Protein AF-A0A832ETN3-F1 (afdb_monomer)

Radius of gyration: 15.63 Å; Cα contacts (8 Å, |Δi|>4): 275; chains: 1; bounding box: 38×33×43 Å

pLDDT: mean 94.29, std 8.7, range [45.81, 98.69]

Mean predicted aligned error: 3.69 Å

Structure (mmCIF, N/CA/C/O backbone):
data_AF-A0A832ETN3-F1
#
_entry.id   AF-A0A832ETN3-F1
#
loop_
_atom_site.group_PDB
_ato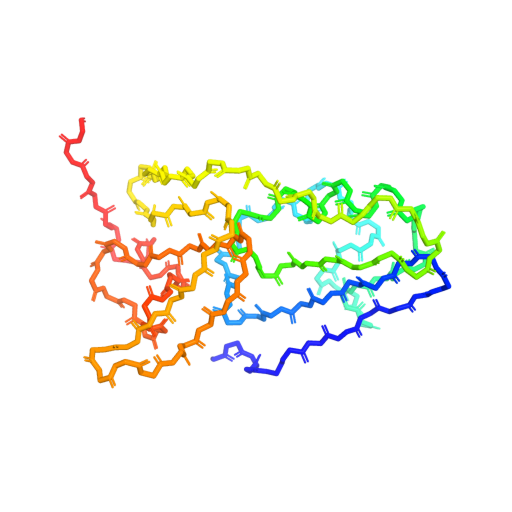m_site.id
_atom_site.type_symbol
_atom_site.label_atom_id
_atom_site.label_alt_id
_atom_site.label_comp_id
_atom_site.label_asym_id
_atom_site.label_entity_id
_atom_site.label_seq_id
_atom_site.pdbx_PDB_ins_code
_atom_site.Cartn_x
_atom_site.Cartn_y
_atom_site.Cartn_z
_atom_site.occupancy
_atom_site.B_iso_or_equiv
_atom_site.auth_seq_id
_atom_site.auth_comp_id
_atom_site.auth_asym_id
_atom_site.auth_atom_id
_atom_site.pdbx_PDB_model_num
ATOM 1 N N . MET A 1 1 ? 9.688 9.610 13.952 1.00 45.81 1 MET A N 1
ATOM 2 C CA . MET A 1 1 ? 8.872 9.927 12.757 1.00 45.81 1 MET A CA 1
ATOM 3 C C . MET A 1 1 ? 9.452 9.139 11.588 1.00 45.81 1 MET A C 1
ATOM 5 O O . MET A 1 1 ? 10.638 9.298 11.335 1.00 45.81 1 MET A O 1
ATOM 9 N N . LYS A 1 2 ? 8.713 8.222 10.943 1.00 52.66 2 LYS A N 1
ATOM 10 C CA . LYS A 1 2 ? 9.245 7.549 9.738 1.00 52.66 2 LYS A CA 1
ATOM 11 C C . LYS A 1 2 ? 9.447 8.635 8.681 1.00 52.66 2 LYS A C 1
ATOM 13 O O . LYS A 1 2 ? 8.528 9.431 8.496 1.00 52.66 2 LYS A O 1
ATOM 18 N N . SER A 1 3 ? 10.637 8.729 8.081 1.00 53.44 3 SER A N 1
ATOM 19 C CA . SER A 1 3 ? 10.972 9.768 7.094 1.00 53.44 3 SER A CA 1
ATOM 20 C C . SER A 1 3 ? 9.826 9.903 6.094 1.00 53.44 3 SER A C 1
ATOM 22 O O . SER A 1 3 ? 9.490 8.922 5.448 1.00 53.44 3 SER A O 1
ATOM 24 N N . GLY A 1 4 ? 9.183 11.067 6.003 1.00 62.09 4 GLY A N 1
ATOM 25 C CA . GLY A 1 4 ? 7.933 11.236 5.252 1.00 62.09 4 GLY A CA 1
ATOM 26 C C . GLY A 1 4 ? 8.079 11.240 3.730 1.00 62.09 4 GLY A C 1
ATOM 27 O O . GLY A 1 4 ? 7.111 11.551 3.049 1.00 62.09 4 GLY A O 1
ATOM 28 N N . VAL A 1 5 ? 9.273 10.948 3.213 1.00 83.06 5 VAL A N 1
ATOM 29 C CA . VAL A 1 5 ? 9.597 11.046 1.790 1.00 83.06 5 VAL A CA 1
ATOM 30 C C . VAL A 1 5 ? 9.394 9.686 1.137 1.00 83.06 5 VAL A C 1
ATOM 32 O O . VAL A 1 5 ? 10.050 8.710 1.517 1.00 83.06 5 VAL A O 1
ATOM 35 N N . SER A 1 6 ? 8.482 9.632 0.170 1.00 91.31 6 SER A N 1
ATOM 36 C CA . SER A 1 6 ? 8.324 8.481 -0.716 1.00 91.31 6 SER A CA 1
ATOM 37 C C . SER A 1 6 ? 9.606 8.244 -1.511 1.00 91.31 6 SER A C 1
ATOM 39 O O . SER A 1 6 ? 10.275 9.194 -1.915 1.00 91.31 6 SER A O 1
ATOM 41 N N . LYS A 1 7 ? 9.962 6.977 -1.725 1.00 96.12 7 LYS A N 1
ATOM 42 C CA . LYS A 1 7 ? 11.160 6.580 -2.479 1.00 96.12 7 LYS A CA 1
ATOM 43 C C . LYS A 1 7 ? 10.785 5.673 -3.636 1.00 96.12 7 LYS A C 1
ATOM 45 O O . LYS A 1 7 ? 9.893 4.842 -3.495 1.00 96.12 7 LYS A O 1
ATOM 50 N N . GLU A 1 8 ? 11.496 5.818 -4.743 1.00 97.69 8 GLU A N 1
ATOM 51 C CA . GLU A 1 8 ? 11.368 4.969 -5.922 1.00 97.69 8 GLU A CA 1
ATOM 52 C C . GLU A 1 8 ? 12.629 4.112 -6.086 1.00 97.69 8 GLU A C 1
ATOM 54 O O . GLU A 1 8 ? 13.745 4.582 -5.861 1.00 97.69 8 GLU A O 1
ATOM 59 N N . TYR A 1 9 ? 12.433 2.852 -6.465 1.00 98.25 9 TYR A N 1
ATOM 60 C CA . TYR A 1 9 ? 13.473 1.878 -6.781 1.00 98.25 9 TYR A CA 1
ATOM 61 C C . TYR A 1 9 ? 13.146 1.291 -8.149 1.00 98.25 9 TYR A C 1
ATOM 63 O O . TYR A 1 9 ? 12.053 0.764 -8.335 1.00 98.25 9 TYR A O 1
ATOM 71 N N . ARG A 1 10 ? 14.056 1.405 -9.114 1.00 98.25 10 ARG A N 1
ATOM 72 C CA . ARG A 1 10 ? 13.759 1.141 -10.526 1.00 98.25 10 ARG A CA 1
ATOM 73 C C . ARG A 1 10 ? 14.840 0.292 -11.180 1.00 98.25 10 ARG A C 1
ATOM 75 O O . ARG A 1 10 ? 16.023 0.505 -10.929 1.00 98.25 10 ARG A O 1
ATOM 82 N N . ASN A 1 11 ? 14.409 -0.600 -12.062 1.00 97.88 11 ASN A N 1
ATOM 83 C CA . ASN A 1 11 ? 15.208 -1.156 -13.149 1.00 97.88 11 ASN A CA 1
ATOM 84 C C . ASN A 1 11 ? 14.379 -1.159 -14.446 1.00 97.88 11 ASN A C 1
ATOM 86 O O . ASN A 1 11 ? 13.284 -0.593 -14.485 1.00 97.88 11 ASN A O 1
ATOM 90 N N . ASP A 1 12 ? 14.886 -1.799 -15.498 1.00 97.62 12 ASP A N 1
ATOM 91 C CA . ASP A 1 12 ? 14.251 -1.796 -16.824 1.00 97.62 12 ASP A CA 1
ATOM 92 C C . ASP A 1 12 ? 12.916 -2.558 -16.874 1.00 97.62 12 ASP A C 1
ATOM 94 O O . ASP A 1 12 ? 12.157 -2.425 -17.831 1.00 97.62 12 ASP A O 1
ATOM 98 N N . ARG A 1 13 ? 12.616 -3.371 -15.853 1.00 98.06 13 ARG A N 1
ATOM 99 C CA . ARG A 1 13 ? 11.446 -4.262 -15.814 1.00 98.06 13 ARG A CA 1
ATOM 100 C C . ARG A 1 13 ? 10.409 -3.854 -14.775 1.00 98.06 13 ARG A C 1
ATOM 102 O O . ARG A 1 13 ? 9.228 -4.114 -14.966 1.00 98.06 13 ARG A O 1
ATOM 109 N N . ILE A 1 14 ? 10.814 -3.213 -13.681 1.00 98.44 14 ILE A N 1
ATOM 110 C CA . ILE A 1 14 ? 9.910 -2.848 -12.588 1.00 98.44 14 ILE A CA 1
ATOM 111 C C . ILE A 1 14 ? 10.342 -1.570 -11.875 1.00 98.44 14 ILE A C 1
ATOM 113 O O . ILE A 1 14 ? 11.524 -1.279 -11.677 1.00 98.44 14 ILE A O 1
ATOM 117 N N . VAL A 1 15 ? 9.335 -0.827 -11.435 1.00 98.31 15 VAL A N 1
ATOM 118 C CA . VAL A 1 15 ? 9.465 0.322 -10.545 1.00 98.31 15 VAL A CA 1
ATOM 119 C C . VAL A 1 15 ? 8.722 -0.010 -9.266 1.00 98.31 15 VAL A C 1
ATOM 121 O O . VAL A 1 15 ? 7.516 -0.207 -9.313 1.00 98.31 15 VAL A O 1
ATOM 124 N N . VAL A 1 16 ? 9.403 -0.051 -8.126 1.00 98.31 16 VAL A N 1
ATOM 125 C CA . VAL A 1 16 ? 8.778 -0.183 -6.805 1.00 98.31 16 VAL A CA 1
ATOM 126 C C . VAL A 1 16 ? 8.799 1.171 -6.114 1.00 98.31 16 VAL A C 1
ATOM 128 O O . VAL A 1 16 ? 9.866 1.754 -5.903 1.00 98.31 16 VAL A O 1
ATOM 131 N N . ARG A 1 17 ? 7.628 1.660 -5.704 1.00 97.62 17 ARG A N 1
ATOM 132 C CA . ARG A 1 17 ? 7.512 2.854 -4.860 1.00 97.62 17 ARG A CA 1
ATOM 133 C C . ARG A 1 17 ? 7.210 2.462 -3.430 1.00 97.62 17 ARG A C 1
ATOM 135 O O . ARG A 1 17 ? 6.337 1.637 -3.168 1.00 97.62 17 ARG A O 1
ATOM 142 N N . TRP A 1 18 ? 7.924 3.089 -2.503 1.00 97.69 18 TRP A N 1
ATOM 143 C CA . TRP A 1 18 ? 7.731 2.927 -1.073 1.00 97.69 18 TRP A CA 1
ATOM 144 C C . TRP A 1 18 ? 7.284 4.235 -0.429 1.00 97.69 18 TRP A C 1
ATOM 146 O O . TRP A 1 18 ? 8.032 5.213 -0.413 1.00 97.69 18 TRP A O 1
ATOM 156 N N . GLU A 1 19 ? 6.089 4.225 0.156 1.00 96.56 19 GLU A N 1
ATOM 157 C CA . GLU A 1 19 ? 5.526 5.336 0.917 1.00 96.56 19 GLU A CA 1
ATOM 158 C C . GLU A 1 19 ? 5.515 4.997 2.419 1.00 96.56 19 GLU A C 1
ATOM 160 O O . GLU A 1 19 ? 4.574 4.382 2.936 1.00 96.56 19 GLU A O 1
ATOM 165 N N . PRO A 1 20 ? 6.566 5.376 3.170 1.00 95.06 20 PRO A N 1
ATOM 166 C CA . PRO A 1 20 ? 6.758 4.960 4.563 1.00 95.06 20 PRO A CA 1
ATOM 167 C C . PRO A 1 20 ? 5.623 5.372 5.506 1.00 95.06 20 PRO A C 1
ATOM 169 O O . PRO A 1 20 ? 5.392 4.688 6.508 1.00 95.06 20 PRO A O 1
ATOM 172 N N . ARG A 1 21 ? 4.907 6.462 5.197 1.00 94.50 21 ARG A N 1
ATOM 173 C CA . ARG A 1 21 ? 3.764 6.944 5.989 1.00 94.50 21 ARG A CA 1
ATOM 174 C C . ARG A 1 21 ? 2.582 5.973 5.977 1.00 94.50 21 ARG A C 1
ATOM 176 O O . ARG A 1 21 ? 1.869 5.898 6.970 1.00 94.50 21 ARG A O 1
ATOM 183 N N . LEU A 1 22 ? 2.421 5.183 4.917 1.00 96.62 22 LEU A N 1
ATOM 184 C CA . LEU A 1 22 ? 1.367 4.170 4.821 1.00 96.62 22 LEU A CA 1
ATOM 185 C C . LEU A 1 22 ? 1.780 2.812 5.405 1.00 96.62 22 LEU A C 1
ATOM 187 O O . LEU A 1 22 ? 0.964 1.897 5.513 1.00 96.62 22 LEU A O 1
ATOM 191 N N . CYS A 1 23 ? 3.056 2.618 5.749 1.00 96.50 23 CYS A N 1
ATOM 192 C CA . CYS A 1 23 ? 3.543 1.319 6.201 1.00 96.50 23 CYS A CA 1
ATOM 193 C C . CYS A 1 23 ? 3.193 1.079 7.675 1.00 96.50 23 CYS A C 1
ATOM 195 O O . CYS A 1 23 ? 3.719 1.756 8.558 1.00 96.50 23 CYS A O 1
ATOM 197 N N . ILE A 1 24 ? 2.405 0.038 7.964 1.00 96.56 24 ILE A N 1
ATOM 198 C CA . ILE A 1 24 ? 2.120 -0.423 9.342 1.00 96.56 24 ILE A CA 1
ATOM 199 C C . ILE A 1 24 ? 3.016 -1.590 9.793 1.00 96.56 24 ILE A C 1
ATOM 201 O O . ILE A 1 24 ? 2.766 -2.199 10.836 1.00 96.56 24 ILE A O 1
ATOM 205 N N . HIS A 1 25 ? 4.043 -1.919 9.001 1.00 95.75 25 HIS A N 1
ATOM 206 C CA . HIS A 1 25 ? 4.966 -3.038 9.217 1.00 95.75 25 HIS A CA 1
ATOM 207 C C . HIS A 1 25 ? 4.252 -4.381 9.446 1.00 95.75 25 HIS A C 1
ATOM 209 O O . HIS A 1 25 ? 4.431 -5.027 10.478 1.00 95.75 25 HIS A O 1
ATOM 215 N N . THR A 1 26 ? 3.431 -4.819 8.484 1.00 95.38 26 THR A N 1
ATOM 216 C CA . THR A 1 26 ? 2.910 -6.201 8.483 1.00 95.38 26 THR A CA 1
ATOM 217 C C . THR A 1 26 ? 4.030 -7.228 8.313 1.00 95.38 26 THR A C 1
ATOM 219 O O . THR A 1 26 ? 3.922 -8.335 8.832 1.00 95.38 26 THR A O 1
ATOM 222 N N . GLY A 1 27 ? 5.128 -6.842 7.652 1.00 96.75 27 GLY A N 1
ATOM 223 C CA . GLY A 1 27 ? 6.319 -7.672 7.458 1.00 96.75 27 GLY A CA 1
ATOM 224 C C . GLY A 1 27 ? 6.225 -8.635 6.274 1.00 96.75 27 GLY A C 1
ATOM 225 O O . GLY A 1 27 ? 7.118 -9.458 6.112 1.00 96.75 27 GLY A O 1
ATOM 226 N N . ASN A 1 28 ? 5.177 -8.538 5.450 1.00 98.19 28 ASN A N 1
ATOM 227 C CA . ASN A 1 28 ? 4.973 -9.453 4.323 1.00 98.19 28 ASN A CA 1
ATOM 228 C C . ASN A 1 28 ? 6.097 -9.336 3.284 1.00 98.19 28 ASN A C 1
ATOM 230 O O . ASN A 1 28 ? 6.613 -10.355 2.850 1.00 98.19 28 ASN A O 1
ATOM 234 N N . CYS A 1 29 ? 6.565 -8.118 2.988 1.00 98.25 29 CYS A N 1
ATOM 235 C CA . CYS A 1 29 ? 7.686 -7.903 2.069 1.00 98.25 29 CYS A CA 1
ATOM 236 C C . CYS A 1 29 ? 8.994 -8.557 2.546 1.00 98.25 29 CYS A C 1
ATOM 238 O O . CYS A 1 29 ? 9.652 -9.247 1.776 1.00 98.25 29 CYS A O 1
ATOM 240 N N . LEU A 1 30 ? 9.334 -8.389 3.831 1.00 98.06 30 LEU A N 1
ATOM 241 C CA . LEU A 1 30 ? 10.550 -8.955 4.426 1.00 98.06 30 LEU A CA 1
ATOM 242 C C . LEU A 1 30 ? 10.518 -10.487 4.441 1.00 98.06 30 LEU A C 1
ATOM 244 O O . LEU A 1 30 ? 11.540 -11.118 4.213 1.00 98.06 30 LEU A O 1
ATOM 248 N N . ARG A 1 31 ? 9.351 -11.083 4.720 1.00 98.31 31 ARG A N 1
ATOM 249 C CA . ARG A 1 31 ? 9.186 -12.545 4.722 1.00 98.31 31 ARG A CA 1
ATOM 250 C C . ARG A 1 31 ? 9.104 -13.131 3.313 1.00 98.31 31 ARG A C 1
ATOM 252 O O . ARG A 1 31 ? 9.574 -14.241 3.113 1.00 98.31 31 ARG A O 1
ATOM 259 N N . GLY A 1 32 ? 8.502 -12.408 2.369 1.00 98.25 32 GLY A N 1
ATOM 260 C CA . GLY A 1 32 ? 8.264 -12.895 1.011 1.00 98.25 32 GLY A CA 1
ATOM 261 C C . GLY A 1 32 ? 9.500 -12.861 0.116 1.00 98.25 32 GLY A C 1
ATOM 262 O O . GLY A 1 32 ? 9.678 -13.766 -0.690 1.00 98.25 32 GLY A O 1
ATOM 263 N N . LEU A 1 33 ? 10.359 -11.840 0.243 1.00 98.50 33 LEU A N 1
ATOM 264 C CA . LEU A 1 33 ? 11.543 -11.696 -0.615 1.00 98.50 33 LEU A CA 1
ATOM 265 C C . LEU A 1 33 ? 12.700 -10.987 0.115 1.00 98.50 33 LEU A C 1
ATOM 267 O O . LEU A 1 33 ? 13.035 -9.846 -0.221 1.00 98.50 33 LEU A O 1
ATOM 271 N N . PRO A 1 34 ? 13.308 -11.616 1.139 1.00 98.19 34 PRO A N 1
ATOM 272 C CA . PRO A 1 34 ? 14.316 -10.986 2.001 1.00 98.19 34 PRO A CA 1
ATOM 273 C C . PRO A 1 34 ? 15.589 -10.544 1.266 1.00 98.19 34 PRO A C 1
ATOM 275 O O . PRO A 1 34 ? 16.286 -9.648 1.737 1.00 98.19 34 PRO A O 1
ATOM 278 N N . GLN A 1 35 ? 15.897 -11.129 0.106 1.00 98.31 35 GLN A N 1
ATOM 279 C CA . GLN A 1 35 ? 17.007 -10.689 -0.741 1.00 98.31 35 GLN A CA 1
ATOM 280 C C . GLN A 1 35 ? 16.731 -9.347 -1.439 1.00 98.31 35 GLN A C 1
ATOM 282 O O . GLN A 1 35 ? 17.669 -8.619 -1.755 1.00 98.31 35 GLN A O 1
ATOM 2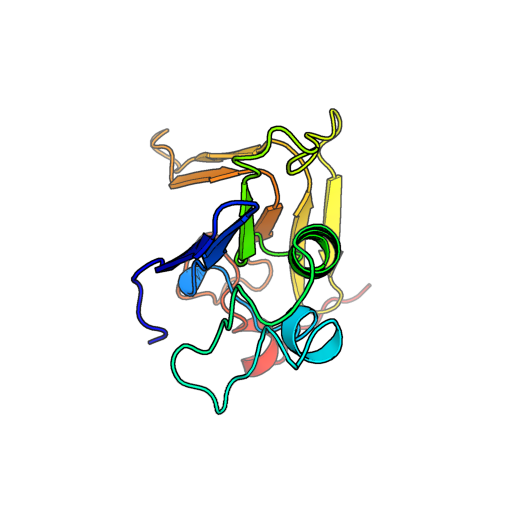87 N N . VAL A 1 36 ? 15.455 -8.995 -1.642 1.00 98.62 36 VAL A N 1
ATOM 288 C CA . VAL A 1 36 ? 15.036 -7.696 -2.190 1.00 98.62 36 VAL A CA 1
ATOM 289 C C . VAL A 1 36 ? 14.720 -6.718 -1.065 1.00 98.62 36 VAL A C 1
ATOM 291 O O . VAL A 1 36 ? 15.208 -5.595 -1.105 1.00 98.62 36 VAL A O 1
ATOM 294 N N . PHE A 1 37 ? 13.941 -7.121 -0.058 1.00 98.50 37 PHE A N 1
ATOM 295 C CA . PHE A 1 37 ? 13.515 -6.270 1.057 1.00 98.50 37 PHE A CA 1
ATOM 296 C C . PHE A 1 37 ? 14.314 -6.595 2.323 1.00 98.50 37 PHE A C 1
ATOM 298 O O . PHE A 1 37 ? 13.969 -7.508 3.073 1.00 98.50 37 PHE A O 1
ATOM 305 N N . ASN A 1 38 ? 15.353 -5.811 2.602 1.00 97.31 38 ASN A N 1
ATOM 306 C CA . ASN A 1 38 ? 16.297 -6.071 3.685 1.00 97.31 38 ASN A CA 1
ATOM 307 C C . ASN A 1 38 ? 16.545 -4.821 4.544 1.00 97.31 38 ASN A C 1
ATOM 309 O O . ASN A 1 38 ? 17.192 -3.869 4.113 1.00 97.31 38 ASN A O 1
ATOM 313 N N . LEU A 1 39 ? 16.086 -4.838 5.801 1.00 95.31 39 LEU A N 1
ATOM 314 C CA . LEU A 1 39 ? 16.237 -3.709 6.734 1.00 95.31 39 LEU A CA 1
ATOM 315 C C . LEU A 1 39 ? 17.693 -3.393 7.110 1.00 95.31 39 LEU A C 1
ATOM 317 O O . LEU A 1 39 ? 17.974 -2.266 7.529 1.00 95.31 39 LEU A O 1
ATOM 321 N N . SER A 1 40 ? 18.606 -4.351 6.962 1.00 95.75 40 SER A N 1
ATOM 322 C CA . SER A 1 40 ? 20.035 -4.169 7.234 1.00 95.75 40 SER A CA 1
ATOM 323 C C . SER A 1 40 ? 20.787 -3.586 6.034 1.00 95.75 40 SER A C 1
ATOM 325 O O . SER A 1 40 ? 21.859 -3.016 6.209 1.00 95.75 40 SER A O 1
ATOM 327 N N . ALA A 1 41 ? 20.219 -3.666 4.826 1.00 95.88 41 ALA A N 1
ATOM 328 C CA . ALA A 1 41 ? 20.830 -3.141 3.609 1.00 95.88 41 ALA A CA 1
ATOM 329 C C . ALA A 1 41 ? 20.551 -1.641 3.410 1.00 95.88 41 ALA A C 1
ATOM 331 O O . ALA A 1 41 ? 19.559 -1.081 3.897 1.00 95.88 41 ALA A O 1
ATOM 332 N N . ARG A 1 42 ? 21.434 -0.963 2.672 1.00 94.69 42 ARG A N 1
ATOM 333 C CA . ARG A 1 42 ? 21.268 0.430 2.237 1.00 94.69 42 ARG A CA 1
ATOM 334 C C . ARG A 1 42 ? 21.625 0.521 0.744 1.00 94.69 42 ARG A C 1
ATOM 336 O O . ARG A 1 42 ? 22.802 0.396 0.430 1.00 94.69 42 ARG A O 1
ATOM 343 N N . PRO A 1 43 ? 20.650 0.750 -0.159 1.00 95.06 43 PRO A N 1
ATOM 344 C CA . PRO A 1 43 ? 19.206 0.848 0.092 1.00 95.06 43 PRO A CA 1
ATOM 345 C C . PRO A 1 43 ? 18.598 -0.448 0.660 1.00 95.06 43 PRO A C 1
ATOM 347 O O . PRO A 1 43 ? 19.133 -1.528 0.465 1.00 95.06 43 PRO A O 1
ATOM 350 N N . TRP A 1 44 ? 17.464 -0.335 1.365 1.00 96.56 44 TRP A N 1
ATOM 351 C CA . TRP A 1 44 ? 16.760 -1.498 1.934 1.00 96.56 44 TRP A CA 1
ATOM 352 C C . TRP A 1 44 ? 15.937 -2.284 0.897 1.00 96.56 44 TRP A C 1
ATOM 354 O O . TRP A 1 44 ? 15.456 -3.370 1.202 1.00 96.56 44 TRP A O 1
ATOM 364 N N . ILE A 1 45 ? 15.753 -1.715 -0.302 1.00 98.19 45 ILE A N 1
ATOM 365 C CA . ILE A 1 45 ? 15.171 -2.382 -1.469 1.00 98.19 45 ILE A CA 1
ATOM 366 C C . ILE A 1 45 ? 16.277 -2.541 -2.511 1.00 98.19 45 ILE A C 1
ATOM 368 O O . ILE A 1 45 ? 16.724 -1.551 -3.096 1.00 98.19 45 ILE A O 1
ATOM 372 N N . SER A 1 46 ? 16.695 -3.780 -2.748 1.00 98.31 46 SER A N 1
ATOM 373 C CA . SER A 1 46 ? 17.639 -4.157 -3.801 1.00 98.31 46 SER A CA 1
ATOM 374 C C . SER A 1 46 ? 16.862 -4.617 -5.032 1.00 98.31 46 SER A C 1
ATOM 376 O O . SER A 1 46 ? 16.599 -5.804 -5.204 1.00 98.31 46 SER A O 1
ATOM 378 N N . ILE A 1 47 ? 16.472 -3.668 -5.890 1.00 98.31 47 ILE A N 1
ATOM 379 C CA . ILE A 1 47 ? 15.545 -3.896 -7.018 1.00 98.31 47 ILE A CA 1
ATOM 380 C C . ILE A 1 47 ? 16.032 -4.931 -8.050 1.00 98.31 47 ILE A C 1
ATOM 382 O O . ILE A 1 47 ? 15.222 -5.513 -8.758 1.00 98.31 47 ILE A O 1
ATOM 386 N N . ASN A 1 48 ? 17.339 -5.200 -8.103 1.00 98.31 48 ASN A N 1
ATOM 387 C CA . ASN A 1 48 ? 17.951 -6.170 -9.019 1.00 98.31 48 ASN A CA 1
ATOM 388 C C . ASN A 1 48 ? 18.223 -7.541 -8.377 1.00 98.31 48 ASN A C 1
ATOM 390 O O . ASN A 1 48 ? 18.845 -8.391 -9.003 1.00 98.31 48 ASN A O 1
ATOM 394 N N . ALA A 1 49 ? 17.806 -7.766 -7.127 1.00 98.25 49 ALA A N 1
ATOM 395 C CA . ALA A 1 49 ? 18.096 -9.011 -6.410 1.00 98.25 49 ALA A CA 1
ATOM 396 C C . ALA A 1 49 ? 17.105 -10.157 -6.704 1.00 98.25 49 ALA A C 1
ATOM 398 O O . ALA A 1 49 ? 17.243 -11.241 -6.138 1.00 98.25 49 ALA A O 1
ATOM 399 N N . ALA A 1 50 ? 16.095 -9.933 -7.551 1.00 98.44 50 ALA A N 1
ATOM 400 C CA . ALA A 1 50 ? 15.153 -10.956 -8.002 1.00 98.44 50 ALA A CA 1
ATOM 401 C C . ALA A 1 50 ? 14.468 -10.551 -9.317 1.00 98.44 50 ALA A C 1
ATOM 403 O O . ALA A 1 50 ? 14.509 -9.388 -9.718 1.00 98.44 50 ALA A O 1
ATOM 404 N N . ASP A 1 51 ? 13.786 -11.515 -9.940 1.00 98.00 51 ASP A N 1
ATOM 405 C CA . ASP A 1 51 ? 12.941 -11.282 -11.110 1.00 98.00 51 ASP A CA 1
ATOM 406 C C . ASP A 1 51 ? 11.810 -10.299 -10.789 1.00 98.00 51 ASP A C 1
ATOM 408 O O . ASP A 1 51 ? 11.192 -10.355 -9.720 1.00 98.00 51 ASP A O 1
ATOM 412 N N . ALA A 1 52 ? 11.493 -9.437 -11.753 1.00 98.25 52 ALA A N 1
ATOM 413 C CA . ALA A 1 52 ? 10.468 -8.411 -11.614 1.00 98.25 52 ALA A CA 1
ATOM 414 C C . ALA A 1 52 ? 9.093 -8.983 -11.217 1.00 98.25 52 ALA A C 1
ATOM 416 O O . ALA A 1 52 ? 8.358 -8.348 -10.462 1.00 98.25 52 ALA A O 1
ATOM 417 N N . ASP A 1 53 ? 8.761 -10.194 -11.667 1.00 97.50 53 ASP A N 1
ATOM 418 C CA . ASP A 1 53 ? 7.484 -10.851 -11.361 1.00 97.50 53 ASP A CA 1
ATOM 419 C C . ASP A 1 53 ? 7.408 -11.304 -9.900 1.00 97.50 53 ASP A C 1
ATOM 421 O O . ASP A 1 53 ? 6.409 -11.056 -9.230 1.00 97.50 53 ASP A O 1
ATOM 425 N N . LYS A 1 54 ? 8.503 -11.850 -9.355 1.00 98.44 54 LYS A N 1
ATOM 426 C CA . LYS A 1 54 ? 8.603 -12.202 -7.927 1.00 98.44 54 LYS A CA 1
ATOM 427 C C . LYS A 1 54 ? 8.536 -10.959 -7.044 1.00 98.44 54 LYS A C 1
ATOM 429 O O . LYS A 1 54 ? 7.928 -10.973 -5.974 1.00 98.44 54 LYS A O 1
ATOM 434 N N . ILE A 1 55 ? 9.155 -9.862 -7.490 1.00 98.69 55 ILE A N 1
ATOM 435 C CA . ILE A 1 55 ? 9.072 -8.574 -6.793 1.00 98.69 55 ILE A CA 1
ATOM 436 C C . ILE A 1 55 ? 7.624 -8.076 -6.794 1.00 98.69 55 ILE A C 1
ATOM 438 O O . ILE A 1 55 ? 7.117 -7.715 -5.733 1.00 98.69 55 ILE A O 1
ATOM 442 N N . ALA A 1 56 ? 6.954 -8.086 -7.949 1.00 98.06 56 ALA A N 1
ATOM 443 C CA . ALA A 1 56 ? 5.556 -7.684 -8.083 1.00 98.06 56 ALA A CA 1
ATOM 444 C C . ALA A 1 56 ? 4.629 -8.518 -7.183 1.00 98.06 56 ALA A C 1
ATOM 446 O O . ALA A 1 56 ? 3.848 -7.945 -6.423 1.00 98.06 56 ALA A O 1
ATOM 447 N N . GLU A 1 57 ? 4.769 -9.846 -7.189 1.00 97.62 57 GLU A N 1
ATOM 448 C CA . GLU A 1 57 ? 4.005 -10.764 -6.335 1.00 97.62 57 GLU A CA 1
ATOM 449 C C . GLU A 1 57 ? 4.137 -10.392 -4.851 1.00 97.62 57 GLU A C 1
ATOM 451 O O . GLU A 1 57 ? 3.142 -10.221 -4.142 1.00 97.62 57 GLU A O 1
ATOM 456 N N . VAL A 1 58 ? 5.364 -10.165 -4.378 1.00 98.50 58 VAL A N 1
ATOM 457 C CA . VAL A 1 58 ? 5.603 -9.824 -2.971 1.00 98.50 58 VAL A CA 1
ATOM 458 C C . VAL A 1 58 ? 5.154 -8.404 -2.636 1.00 98.50 58 VAL A C 1
ATOM 460 O O . VAL A 1 58 ? 4.609 -8.187 -1.549 1.00 98.50 58 VAL A O 1
ATOM 463 N N . VAL A 1 59 ? 5.291 -7.439 -3.550 1.00 98.19 59 VAL A N 1
ATOM 464 C CA . VAL A 1 59 ? 4.693 -6.103 -3.386 1.00 98.19 59 VAL A CA 1
ATOM 465 C C . VAL A 1 59 ? 3.174 -6.208 -3.251 1.00 98.19 59 VAL A C 1
ATOM 467 O O . VAL A 1 59 ? 2.605 -5.540 -2.384 1.00 98.19 59 VAL A O 1
ATOM 470 N N . MET A 1 60 ? 2.521 -7.097 -4.009 1.00 96.69 60 MET A N 1
ATOM 471 C CA . MET A 1 60 ? 1.071 -7.288 -3.933 1.00 96.69 60 MET A CA 1
ATOM 472 C C . MET A 1 60 ? 0.582 -7.788 -2.569 1.00 96.69 60 MET A C 1
ATOM 474 O O . MET A 1 60 ? -0.560 -7.531 -2.192 1.00 96.69 60 MET A O 1
ATOM 478 N N . THR A 1 61 ? 1.451 -8.417 -1.776 1.00 97.12 61 THR A N 1
ATOM 479 C CA . THR A 1 61 ? 1.123 -8.828 -0.402 1.00 97.12 61 THR A CA 1
ATOM 480 C C . THR A 1 61 ? 1.101 -7.667 0.599 1.00 97.12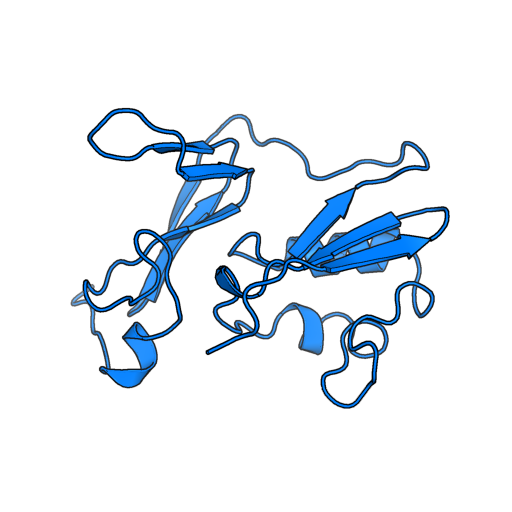 61 THR A C 1
ATOM 482 O O . THR A 1 61 ? 0.777 -7.878 1.772 1.00 97.12 61 THR A O 1
ATOM 485 N N . CYS A 1 62 ? 1.470 -6.442 0.201 1.00 97.62 62 CYS A N 1
ATOM 486 C CA . CYS A 1 62 ? 1.383 -5.255 1.047 1.00 97.62 62 CYS A CA 1
ATOM 487 C C . CYS A 1 62 ? -0.077 -4.774 1.148 1.00 97.62 62 CYS A C 1
ATOM 489 O O . CYS A 1 62 ? -0.582 -4.172 0.203 1.00 97.62 62 CYS A O 1
ATOM 491 N N . PRO A 1 63 ? -0.761 -4.926 2.300 1.00 96.44 63 PRO A N 1
ATOM 492 C CA . PRO A 1 63 ? -2.187 -4.604 2.381 1.00 96.44 63 PRO A CA 1
ATOM 493 C C . PRO A 1 63 ? -2.463 -3.101 2.517 1.00 96.44 63 PRO A C 1
ATOM 495 O O . PRO A 1 63 ? -3.611 -2.683 2.565 1.00 96.44 63 PRO A O 1
ATOM 498 N N . THR A 1 64 ? -1.425 -2.270 2.659 1.00 96.88 64 THR A N 1
ATOM 499 C CA . THR A 1 64 ? -1.592 -0.847 2.994 1.00 96.88 64 THR A CA 1
ATOM 500 C C . THR A 1 64 ? -1.314 0.102 1.839 1.00 96.88 64 THR A C 1
ATOM 502 O O . THR A 1 64 ? -1.425 1.310 2.034 1.00 96.88 64 THR A O 1
ATOM 505 N N . GLY A 1 65 ? -0.874 -0.420 0.688 1.00 95.81 65 GLY A N 1
ATOM 506 C CA . GLY A 1 65 ? -0.376 0.399 -0.422 1.00 95.81 65 GLY A CA 1
ATOM 507 C C . GLY A 1 65 ? 0.925 1.142 -0.103 1.00 95.81 65 GLY A C 1
ATOM 508 O O . GLY A 1 65 ? 1.333 2.025 -0.848 1.00 95.81 65 GLY A O 1
ATOM 509 N N . ALA A 1 66 ? 1.604 0.804 1.002 1.00 97.56 66 ALA A N 1
ATOM 510 C CA . ALA A 1 66 ? 2.916 1.372 1.305 1.00 97.56 66 ALA A CA 1
ATOM 511 C C . ALA A 1 66 ? 3.995 0.920 0.325 1.00 97.56 66 ALA A C 1
ATOM 513 O O . ALA A 1 66 ? 5.005 1.601 0.190 1.00 97.56 66 ALA A O 1
ATOM 514 N N . LEU A 1 67 ? 3.801 -0.234 -0.306 1.00 97.81 67 LEU A N 1
ATOM 515 C CA . LEU A 1 67 ? 4.542 -0.653 -1.479 1.00 97.81 67 LEU A CA 1
ATOM 516 C C . LEU A 1 67 ? 3.556 -0.720 -2.639 1.00 97.81 67 LEU A C 1
ATOM 518 O O . LEU A 1 67 ? 2.468 -1.278 -2.488 1.00 97.81 67 LEU A O 1
ATOM 522 N N . THR A 1 68 ? 3.954 -0.141 -3.763 1.00 96.81 68 THR A N 1
ATOM 523 C CA . THR A 1 68 ? 3.258 -0.247 -5.049 1.00 96.81 68 THR A CA 1
ATOM 524 C C . THR A 1 68 ? 4.278 -0.496 -6.145 1.00 96.81 68 THR A C 1
ATOM 526 O O . THR A 1 68 ? 5.476 -0.263 -5.928 1.00 96.81 68 THR A O 1
ATOM 529 N N . TYR A 1 69 ? 3.831 -0.970 -7.306 1.00 97.38 69 TYR A N 1
ATOM 530 C CA . TYR A 1 69 ? 4.725 -1.132 -8.446 1.00 97.38 69 TYR A CA 1
ATOM 531 C C . TYR A 1 69 ? 4.111 -0.756 -9.794 1.00 97.38 69 TYR A C 1
ATOM 533 O O . TYR A 1 69 ? 2.904 -0.831 -10.004 1.00 97.38 69 TYR A O 1
ATOM 541 N N . GLU A 1 70 ? 4.990 -0.411 -10.730 1.00 96.12 70 GLU A N 1
ATOM 542 C CA . GLU A 1 70 ? 4.699 -0.244 -12.154 1.00 96.12 70 GLU A CA 1
ATOM 543 C C . GLU A 1 70 ? 5.612 -1.149 -12.983 1.00 96.12 70 GLU A C 1
ATOM 545 O O . GLU A 1 70 ? 6.700 -1.528 -12.540 1.00 96.12 70 GLU A O 1
ATOM 550 N N . ARG A 1 71 ? 5.167 -1.479 -14.198 1.00 96.69 71 ARG A N 1
ATOM 551 C CA . ARG A 1 71 ? 5.856 -2.366 -15.142 1.00 96.69 71 ARG A CA 1
ATOM 552 C C . ARG A 1 71 ? 6.197 -1.617 -16.434 1.00 96.69 71 ARG A C 1
ATOM 554 O O . ARG A 1 71 ? 5.371 -1.572 -17.344 1.00 96.69 71 ARG A O 1
ATOM 561 N N . PRO A 1 72 ? 7.392 -0.995 -16.524 1.00 96.00 72 PRO A N 1
ATOM 562 C CA . PRO A 1 72 ? 7.853 -0.333 -17.748 1.00 96.00 72 PRO A CA 1
ATOM 563 C C . PRO A 1 72 ? 7.969 -1.277 -18.949 1.00 96.00 72 PRO A C 1
ATOM 565 O O . PRO A 1 72 ? 7.896 -0.839 -20.090 1.00 96.00 72 PRO A O 1
ATOM 568 N N . ASP A 1 73 ? 8.112 -2.576 -18.697 1.00 94.00 73 ASP A N 1
ATOM 569 C CA . ASP A 1 73 ? 8.208 -3.626 -19.708 1.00 94.00 73 ASP A CA 1
ATOM 570 C C . ASP A 1 73 ? 6.850 -4.079 -20.269 1.00 94.00 73 ASP A C 1
ATOM 572 O O . ASP A 1 73 ? 6.780 -5.093 -20.958 1.00 94.00 73 ASP A O 1
ATOM 576 N N . SER A 1 74 ? 5.773 -3.336 -19.988 1.00 90.81 74 SER A N 1
ATOM 577 C CA . SER A 1 74 ? 4.394 -3.640 -20.407 1.00 90.81 74 SER A CA 1
ATOM 578 C C . SER A 1 74 ? 3.816 -4.944 -19.841 1.00 90.81 74 SER A C 1
ATOM 580 O O . SER A 1 74 ? 2.726 -5.354 -20.243 1.00 90.81 74 SER A O 1
ATOM 582 N N . ALA A 1 75 ? 4.497 -5.590 -18.887 1.00 92.62 75 ALA A N 1
ATOM 583 C CA . ALA A 1 75 ? 3.919 -6.698 -18.138 1.00 92.62 75 ALA A CA 1
ATOM 584 C C . ALA A 1 75 ? 2.753 -6.209 -17.248 1.00 92.62 75 ALA A C 1
ATOM 586 O O 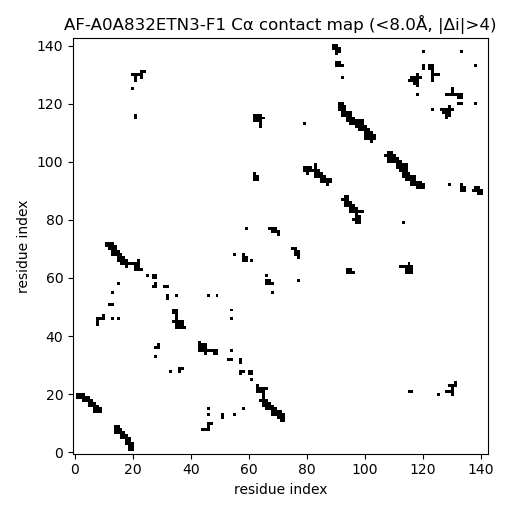. ALA A 1 75 ? 2.654 -5.013 -16.951 1.00 92.62 75 ALA A O 1
ATOM 587 N N . PRO A 1 76 ? 1.861 -7.103 -16.781 1.00 88.44 76 PRO A N 1
ATOM 588 C CA . PRO A 1 76 ? 0.731 -6.707 -15.945 1.00 88.44 76 PRO A CA 1
ATOM 589 C C . PRO A 1 76 ? 1.152 -5.937 -14.678 1.00 88.44 76 PRO A C 1
ATOM 591 O O . PRO A 1 76 ? 1.924 -6.422 -13.848 1.00 88.44 76 PRO A O 1
ATOM 594 N N . SER A 1 77 ? 0.621 -4.722 -14.517 1.00 87.25 77 SER A N 1
ATOM 595 C CA . SER A 1 77 ? 0.743 -3.930 -13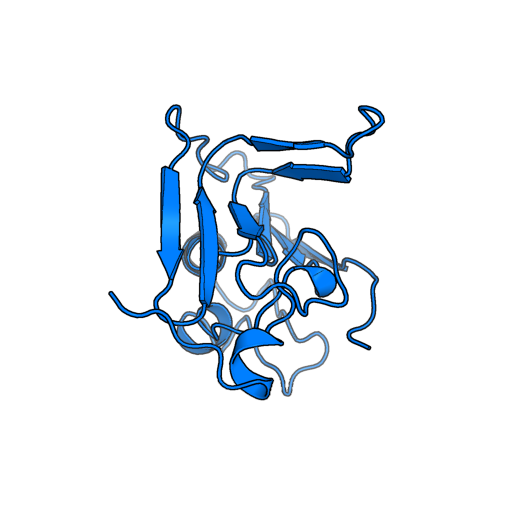.285 1.00 87.25 77 SER A CA 1
ATOM 596 C C . SER A 1 77 ? -0.351 -4.320 -12.277 1.00 87.25 77 SER A C 1
ATOM 598 O O . SER A 1 77 ? -1.043 -5.323 -12.461 1.00 87.25 77 SER A O 1
ATOM 600 N N . GLU A 1 78 ? -0.499 -3.561 -11.191 1.00 85.81 78 GLU A N 1
ATOM 601 C CA . GLU A 1 78 ? -1.543 -3.800 -10.197 1.00 85.81 78 GLU A CA 1
ATOM 602 C C . GLU A 1 78 ? -2.923 -3.802 -10.871 1.00 85.81 78 GLU A C 1
ATOM 604 O O . GLU A 1 78 ? -3.384 -2.776 -11.378 1.00 85.81 78 GLU A O 1
ATOM 609 N N . SER A 1 79 ? -3.580 -4.966 -10.876 1.00 76.81 79 SER A N 1
ATOM 610 C CA . SER A 1 79 ? -4.940 -5.101 -11.391 1.00 76.81 79 SER A CA 1
ATOM 611 C C . SER A 1 79 ? -5.893 -4.224 -10.582 1.00 76.81 79 SER A C 1
ATOM 613 O O . SER A 1 79 ? -5.925 -4.283 -9.348 1.00 76.81 79 SER A O 1
ATOM 615 N N . LYS A 1 80 ? -6.694 -3.419 -11.282 1.00 72.62 80 LYS A N 1
ATOM 616 C CA . LYS A 1 80 ? -7.829 -2.724 -10.681 1.00 72.62 80 LYS A CA 1
ATOM 617 C C . LYS A 1 80 ? -8.960 -3.740 -10.545 1.00 72.62 80 LYS A C 1
ATOM 619 O O . LYS A 1 80 ? -9.544 -4.145 -11.542 1.00 72.62 80 LYS A O 1
ATOM 624 N N . THR A 1 81 ? -9.258 -4.160 -9.317 1.00 77.00 81 THR A N 1
ATOM 625 C CA . THR A 1 81 ? -10.528 -4.847 -9.041 1.00 77.00 81 THR A CA 1
ATOM 626 C C . THR A 1 81 ? -11.681 -3.880 -9.308 1.00 77.00 81 THR A C 1
ATOM 628 O O . THR A 1 81 ? -11.586 -2.702 -8.965 1.00 77.00 81 THR A O 1
ATOM 631 N N . GLU A 1 82 ? -12.767 -4.354 -9.914 1.00 81.25 82 GLU A N 1
ATOM 632 C CA . GLU A 1 82 ? -13.969 -3.532 -10.119 1.00 81.25 82 GLU A CA 1
ATOM 633 C C . GLU A 1 82 ? -14.743 -3.317 -8.815 1.00 81.25 82 GLU A C 1
ATOM 635 O O . GLU A 1 82 ? -15.433 -2.315 -8.642 1.00 81.25 82 GLU A O 1
ATOM 640 N N . VAL A 1 83 ? -14.587 -4.242 -7.864 1.00 90.56 83 VAL A N 1
ATOM 641 C CA . VAL A 1 83 ? -15.243 -4.182 -6.560 1.00 90.56 83 VAL A CA 1
ATOM 642 C C . VAL A 1 83 ? -14.268 -3.649 -5.523 1.00 90.56 83 VAL A C 1
ATOM 644 O O . VAL A 1 83 ? -13.180 -4.202 -5.339 1.00 90.56 83 VAL A O 1
ATOM 647 N N . VAL A 1 84 ? -14.689 -2.607 -4.805 1.00 95.38 84 VAL A N 1
ATOM 648 C CA . VAL A 1 84 ? -14.000 -2.143 -3.600 1.00 95.38 84 VAL A CA 1
ATOM 649 C C . VAL A 1 84 ? -14.360 -3.068 -2.441 1.00 95.38 84 VAL A C 1
ATOM 651 O O . VAL A 1 84 ? -15.522 -3.169 -2.048 1.00 95.38 84 VAL A O 1
ATOM 654 N N . LYS A 1 85 ? -13.355 -3.727 -1.869 1.00 95.88 85 LYS A N 1
ATOM 655 C CA . LYS A 1 85 ? -13.479 -4.575 -0.686 1.00 95.88 85 LYS A CA 1
ATOM 656 C C . LYS A 1 85 ? -12.906 -3.848 0.523 1.00 95.88 85 LYS A C 1
ATOM 658 O O . LYS A 1 85 ? -11.760 -3.405 0.508 1.00 95.88 85 LYS A O 1
ATOM 663 N N . ILE A 1 86 ? -13.692 -3.768 1.591 1.00 97.69 86 ILE A N 1
ATOM 664 C CA . ILE A 1 86 ? -13.238 -3.271 2.889 1.00 97.69 86 ILE A CA 1
ATOM 665 C C . ILE A 1 86 ? -13.284 -4.434 3.872 1.00 97.69 86 ILE A C 1
ATOM 667 O O . ILE A 1 86 ? -14.327 -5.057 4.045 1.00 97.69 86 ILE A O 1
ATOM 671 N N . THR A 1 87 ? -12.150 -4.742 4.494 1.00 97.19 87 THR A N 1
ATOM 672 C CA . THR A 1 87 ? -12.025 -5.847 5.449 1.00 97.19 87 THR A CA 1
ATOM 673 C C . THR A 1 87 ? -11.563 -5.316 6.794 1.00 97.19 87 THR A C 1
ATOM 675 O O . THR A 1 87 ? -10.551 -4.613 6.885 1.00 97.19 87 THR A O 1
ATOM 678 N N . GLU A 1 88 ? -12.268 -5.681 7.858 1.00 96.69 88 GLU A N 1
ATOM 679 C CA . GLU A 1 88 ? -11.803 -5.407 9.209 1.00 96.69 88 GLU A CA 1
ATOM 680 C C . GLU A 1 88 ? -10.624 -6.307 9.559 1.00 96.69 88 GLU A C 1
ATOM 682 O O . GLU A 1 88 ? -10.671 -7.526 9.405 1.00 96.69 88 GLU A O 1
ATOM 687 N N . ARG A 1 89 ? -9.551 -5.715 10.082 1.00 95.25 89 ARG A N 1
ATOM 688 C CA . ARG A 1 89 ? -8.526 -6.488 10.771 1.00 95.25 89 ARG A CA 1
ATOM 689 C C . ARG A 1 89 ? -8.895 -6.581 12.252 1.00 95.25 89 ARG A C 1
ATOM 691 O O . ARG A 1 89 ? -9.049 -5.518 12.870 1.00 95.25 89 ARG A O 1
ATOM 698 N N . PRO A 1 90 ? -8.941 -7.786 12.850 1.00 95.75 90 PRO A N 1
ATOM 699 C CA . PRO A 1 90 ? -9.144 -7.936 14.288 1.00 95.75 90 PRO A CA 1
ATOM 700 C C . PRO A 1 90 ? -8.180 -7.048 15.072 1.00 95.75 90 PRO A C 1
ATOM 702 O O . PRO A 1 90 ? -6.973 -7.039 14.785 1.00 95.75 90 PRO A O 1
ATOM 705 N N . ASN A 1 91 ? -8.706 -6.280 16.033 1.00 96.94 91 ASN A N 1
ATOM 706 C CA . ASN A 1 91 ? -7.913 -5.368 16.870 1.00 96.94 91 ASN A CA 1
ATOM 707 C C . ASN A 1 91 ? -7.081 -4.341 16.063 1.00 96.94 91 ASN A C 1
ATOM 709 O O . ASN A 1 91 ? -6.034 -3.863 16.509 1.00 96.94 91 ASN A O 1
ATOM 713 N N . GLY A 1 92 ? -7.502 -4.029 14.834 1.00 96.69 92 GLY A N 1
ATOM 714 C CA . GLY A 1 92 ? -6.673 -3.354 13.841 1.00 96.69 92 GLY A CA 1
ATOM 715 C C . GLY A 1 92 ? -7.441 -2.443 12.878 1.00 96.69 92 GLY A C 1
ATOM 716 O O . GLY A 1 92 ? -8.609 -2.127 13.108 1.00 96.69 92 GLY A O 1
ATOM 717 N N . PRO A 1 93 ? -6.759 -1.953 11.824 1.00 98.12 93 PRO A N 1
ATOM 718 C CA . PRO A 1 93 ? -7.332 -1.046 10.832 1.00 98.12 93 PRO A CA 1
ATOM 719 C C . PRO A 1 93 ? -8.415 -1.692 9.965 1.00 98.12 93 PRO A C 1
ATOM 721 O O . PRO A 1 93 ? -8.578 -2.910 9.956 1.00 98.12 93 PRO A O 1
ATOM 724 N N . LEU A 1 94 ? -9.078 -0.856 9.170 1.00 98.38 94 LEU A N 1
ATOM 725 C CA . LEU A 1 94 ? -9.808 -1.297 7.983 1.00 98.38 94 LEU A CA 1
ATOM 726 C C . LEU A 1 94 ? -8.821 -1.391 6.817 1.00 98.38 94 LEU A C 1
ATOM 728 O O . LEU A 1 94 ? -8.139 -0.406 6.518 1.00 98.38 94 LEU A O 1
ATOM 732 N N . PHE A 1 95 ? -8.719 -2.550 6.175 1.00 97.88 95 PHE A N 1
ATOM 733 C CA . PHE A 1 95 ? -8.026 -2.677 4.895 1.00 97.88 95 PHE A CA 1
ATOM 734 C C . PHE A 1 95 ? -8.998 -2.382 3.765 1.00 97.88 95 PHE A C 1
ATOM 736 O O . PHE A 1 95 ? -10.093 -2.932 3.744 1.00 97.88 95 PHE A O 1
ATOM 743 N N . VAL A 1 96 ? -8.589 -1.513 2.851 1.00 97.50 96 VAL A N 1
ATOM 744 C CA . VAL A 1 96 ? -9.340 -1.155 1.650 1.00 97.50 96 VAL A CA 1
ATOM 745 C C . VAL A 1 96 ? -8.571 -1.693 0.456 1.00 97.50 96 VAL A C 1
ATOM 747 O O . VAL A 1 96 ? -7.381 -1.404 0.332 1.00 97.50 96 VAL A O 1
ATOM 750 N N . GLU A 1 97 ? -9.242 -2.456 -0.397 1.00 95.69 97 GLU A N 1
ATOM 751 C CA . GLU A 1 97 ? -8.717 -3.032 -1.634 1.00 95.69 97 GLU A CA 1
ATOM 752 C C . GLU A 1 97 ? -9.639 -2.634 -2.794 1.00 95.69 97 GLU A C 1
ATOM 754 O O . GLU A 1 97 ? -10.846 -2.853 -2.730 1.00 95.69 97 GLU A O 1
ATOM 759 N N . GLY A 1 98 ? -9.081 -2.041 -3.844 1.00 93.06 98 GLY A N 1
ATOM 760 C CA . GLY A 1 98 ? -9.803 -1.532 -5.009 1.00 93.06 98 GLY A CA 1
ATOM 761 C C . GLY A 1 98 ? -9.597 -0.039 -5.255 1.00 93.06 98 GLY A C 1
ATOM 762 O O . GLY A 1 98 ? -9.041 0.658 -4.402 1.00 93.06 98 GLY A O 1
ATOM 763 N N . PRO A 1 99 ? -10.000 0.453 -6.440 1.00 93.12 99 PRO A N 1
ATOM 764 C CA . PRO A 1 99 ? -9.770 1.828 -6.854 1.00 93.12 99 PRO A CA 1
ATOM 765 C C . PRO A 1 99 ? -10.566 2.771 -5.954 1.00 93.12 99 PRO A C 1
ATOM 767 O O . PRO A 1 99 ? -11.791 2.846 -6.031 1.00 93.12 99 PRO A O 1
ATOM 770 N N . VAL A 1 100 ? -9.866 3.496 -5.084 1.00 93.94 100 VAL A N 1
ATOM 771 C CA . VAL A 1 100 ? -10.495 4.382 -4.106 1.00 93.94 100 VAL A CA 1
ATOM 772 C C . VAL A 1 100 ? -9.788 5.728 -4.037 1.00 93.94 100 VAL A C 1
ATOM 774 O O . VAL A 1 100 ? -8.560 5.843 -4.104 1.00 93.94 100 VAL A O 1
ATOM 777 N N . LYS A 1 101 ? -10.603 6.764 -3.861 1.00 96.06 101 LYS A N 1
ATOM 778 C CA . LYS A 1 101 ? -10.191 8.132 -3.577 1.00 96.06 101 LYS A CA 1
ATOM 779 C C . LYS A 1 101 ? -10.562 8.461 -2.137 1.00 96.06 101 LYS A C 1
ATOM 781 O O . LYS A 1 101 ? -11.726 8.384 -1.756 1.00 96.06 101 LYS A O 1
ATOM 786 N N . ILE A 1 102 ? -9.572 8.844 -1.344 1.00 96.62 102 ILE A N 1
ATOM 787 C CA . ILE A 1 102 ? -9.759 9.346 0.014 1.00 96.62 102 ILE A CA 1
ATO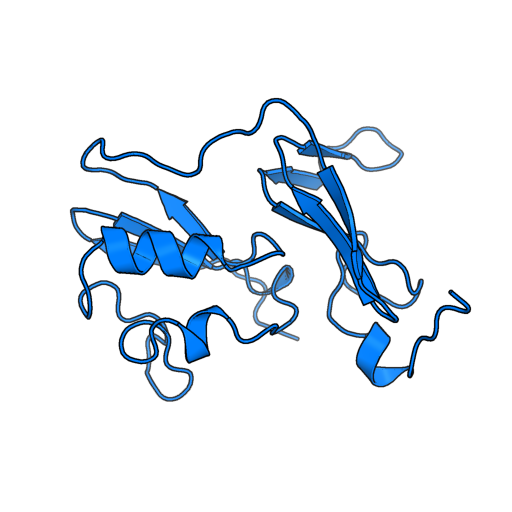M 788 C C . ILE A 1 102 ? -9.871 10.864 -0.075 1.00 96.62 102 ILE A C 1
ATOM 790 O O . ILE A 1 102 ? -8.944 11.530 -0.540 1.00 96.62 102 ILE A O 1
ATOM 794 N N . VAL A 1 103 ? -10.995 11.404 0.388 1.00 97.56 103 VAL A N 1
ATOM 795 C CA . VAL A 1 103 ? -11.290 12.841 0.387 1.00 97.56 103 VAL A CA 1
ATOM 796 C C . VAL A 1 103 ? -11.390 13.380 1.810 1.00 97.56 103 VAL A C 1
ATOM 798 O O . VAL A 1 103 ? -11.828 12.686 2.727 1.00 97.56 103 VAL A O 1
ATOM 801 N N . ALA A 1 104 ? -10.962 14.622 1.999 1.00 95.69 104 ALA A N 1
ATOM 802 C CA . ALA A 1 104 ? -11.190 15.386 3.214 1.00 95.69 104 ALA A CA 1
ATOM 803 C C . ALA A 1 104 ? -12.627 15.932 3.251 1.00 95.69 104 ALA A C 1
ATOM 805 O O . ALA A 1 104 ? -13.310 15.993 2.230 1.00 95.69 104 ALA A O 1
ATOM 806 N N . ALA A 1 105 ? -13.072 16.391 4.425 1.00 95.56 105 ALA A N 1
ATOM 807 C CA . ALA A 1 105 ? -14.419 16.942 4.612 1.00 95.56 105 ALA A CA 1
ATOM 808 C C . ALA A 1 105 ? -14.715 18.169 3.725 1.00 95.56 105 ALA A C 1
ATOM 810 O O . ALA A 1 105 ? -15.861 18.413 3.373 1.00 95.56 105 ALA A O 1
ATOM 811 N N . ASN A 1 106 ? -13.683 18.920 3.332 1.00 96.56 106 ASN A N 1
ATOM 812 C CA . ASN A 1 106 ? -13.794 20.055 2.412 1.00 96.56 106 ASN A CA 1
ATOM 813 C C . ASN A 1 106 ? -13.742 19.650 0.923 1.00 96.56 106 ASN A C 1
ATOM 815 O O . ASN A 1 106 ? -13.611 20.517 0.064 1.00 96.56 106 ASN A O 1
ATOM 819 N N . GLY A 1 107 ? -13.771 18.351 0.612 1.00 96.25 107 GLY A N 1
ATOM 820 C CA . GLY A 1 107 ? -13.701 17.819 -0.750 1.00 96.25 107 GLY A CA 1
ATOM 821 C C . GLY A 1 107 ? -12.288 17.687 -1.327 1.00 96.25 107 GLY A C 1
ATOM 822 O O . GLY A 1 107 ? -12.133 17.115 -2.406 1.00 96.25 107 GLY A O 1
ATOM 823 N N . ALA A 1 108 ? -11.244 18.154 -0.633 1.00 97.38 108 ALA A N 1
ATOM 824 C CA . ALA A 1 108 ? -9.872 18.008 -1.113 1.00 97.38 108 ALA A CA 1
ATOM 825 C C . ALA A 1 108 ? -9.455 16.529 -1.158 1.00 97.38 108 ALA A C 1
ATOM 827 O O . ALA A 1 108 ? -9.677 15.775 -0.208 1.00 97.38 108 ALA A O 1
ATOM 828 N N . VAL A 1 109 ? -8.809 16.110 -2.246 1.00 97.56 109 VAL A N 1
ATOM 829 C CA . VAL A 1 109 ? -8.266 14.752 -2.364 1.00 97.56 109 VAL A CA 1
ATOM 830 C C . VAL A 1 109 ? -7.059 14.609 -1.443 1.00 97.56 109 VAL A C 1
ATOM 832 O O . VAL A 1 109 ? -6.066 15.315 -1.592 1.00 97.56 109 VAL A O 1
ATOM 835 N N . ILE A 1 110 ? -7.141 13.671 -0.501 1.00 96.06 110 ILE A N 1
ATOM 836 C CA . ILE A 1 110 ? -6.026 13.294 0.372 1.00 96.06 110 ILE A CA 1
ATOM 837 C C . ILE A 1 110 ? -5.103 12.335 -0.377 1.00 96.06 110 ILE A C 1
ATOM 839 O O . ILE A 1 110 ? -3.886 12.520 -0.379 1.00 96.06 110 ILE A O 1
ATOM 843 N N . LYS A 1 111 ? -5.672 11.285 -0.987 1.00 95.69 111 LYS A N 1
ATOM 844 C CA . LYS A 1 111 ? -4.917 10.293 -1.763 1.00 95.69 111 LYS A CA 1
ATOM 845 C C . LYS A 1 111 ? -5.825 9.443 -2.648 1.00 95.69 111 LYS A C 1
ATOM 847 O O . LYS A 1 111 ? -6.965 9.173 -2.286 1.00 95.69 111 LYS A O 1
ATOM 852 N N . GLU A 1 112 ? -5.283 8.969 -3.761 1.00 95.31 112 GLU A N 1
ATOM 853 C CA . GLU A 1 112 ? -5.901 7.975 -4.645 1.00 95.31 112 GLU A CA 1
ATOM 854 C C . GLU A 1 112 ? -4.998 6.743 -4.744 1.00 95.31 112 GLU A C 1
ATOM 856 O O . GLU A 1 112 ? -3.770 6.864 -4.680 1.00 95.31 112 GLU A O 1
ATOM 861 N N . GLY A 1 113 ? -5.587 5.555 -4.856 1.00 93.31 113 GLY A N 1
ATOM 862 C CA . GLY A 1 113 ? -4.835 4.309 -4.983 1.00 93.31 113 GLY A CA 1
ATOM 863 C C . GLY A 1 113 ? -5.719 3.071 -4.889 1.00 93.31 113 GLY A C 1
ATOM 864 O O . GLY A 1 113 ? -6.937 3.176 -4.773 1.00 93.31 113 GLY A O 1
ATOM 865 N N . ASN A 1 114 ? -5.086 1.897 -4.934 1.00 94.31 114 ASN A N 1
ATOM 866 C CA . ASN A 1 114 ? -5.786 0.609 -4.915 1.00 94.31 114 ASN A CA 1
ATOM 867 C C . ASN A 1 114 ? -5.794 -0.069 -3.542 1.00 94.31 114 ASN A C 1
ATOM 869 O O . ASN A 1 114 ? -6.528 -1.031 -3.337 1.00 94.31 114 ASN A O 1
ATOM 873 N N . ARG A 1 115 ? -4.930 0.361 -2.616 1.00 96.06 115 ARG A N 1
ATOM 874 C CA . ARG A 1 115 ? -4.805 -0.247 -1.290 1.00 96.06 115 ARG A CA 1
ATOM 875 C C . ARG A 1 115 ? -4.511 0.787 -0.234 1.00 96.06 115 ARG A C 1
ATOM 877 O O . ARG A 1 115 ? -3.569 1.560 -0.382 1.00 96.06 115 ARG A O 1
ATOM 884 N N . PHE A 1 116 ? -5.253 0.729 0.863 1.00 97.56 116 PHE A N 1
ATOM 885 C CA . PHE A 1 116 ? -5.012 1.557 2.037 1.00 97.56 116 PHE A CA 1
ATOM 886 C C . PHE A 1 116 ? -5.324 0.795 3.319 1.00 97.56 116 PHE A C 1
ATOM 888 O O . PHE A 1 116 ? -6.166 -0.096 3.353 1.00 97.56 116 PHE A O 1
ATOM 895 N N . SER A 1 117 ? -4.680 1.197 4.413 1.00 98.25 117 SER A N 1
ATOM 896 C CA . SER A 1 117 ? -5.143 0.856 5.759 1.00 98.25 117 SER A CA 1
ATOM 897 C C . SER A 1 117 ? -5.658 2.109 6.451 1.00 98.25 117 SER A C 1
ATOM 899 O O . SER A 1 117 ? -4.865 3.017 6.716 1.00 98.25 117 SER A O 1
ATOM 901 N N . LEU A 1 118 ? -6.949 2.157 6.768 1.00 98.44 118 LEU A N 1
ATOM 902 C CA . LEU A 1 118 ? -7.583 3.274 7.471 1.00 98.44 118 LEU A CA 1
ATOM 903 C C . LEU A 1 118 ? -7.604 3.032 8.980 1.00 98.44 118 LEU A C 1
ATOM 905 O O . LEU A 1 118 ? -7.745 1.900 9.454 1.00 98.44 118 LEU A O 1
ATOM 909 N N . CYS A 1 119 ? -7.416 4.097 9.756 1.00 98.31 119 CYS A N 1
ATOM 910 C CA . CYS A 1 119 ? -7.437 4.005 11.209 1.00 98.31 119 CYS A CA 1
ATOM 911 C C . CYS A 1 119 ? -8.847 3.674 11.706 1.00 98.31 119 CYS A C 1
ATOM 913 O O . CYS A 1 119 ? -9.792 4.397 11.418 1.00 98.31 119 CYS A O 1
ATOM 915 N N . ARG A 1 120 ? -8.953 2.610 12.508 1.00 97.62 120 ARG A N 1
ATOM 916 C CA . ARG A 1 120 ? -10.185 2.225 13.212 1.00 97.62 120 ARG A CA 1
ATOM 917 C C . ARG A 1 120 ? -10.145 2.518 14.713 1.00 97.62 120 ARG A C 1
ATOM 919 O O . ARG A 1 120 ? -11.179 2.633 15.345 1.00 97.62 120 ARG A O 1
ATOM 926 N N . CYS A 1 121 ? -8.950 2.682 15.285 1.00 97.69 121 CYS A N 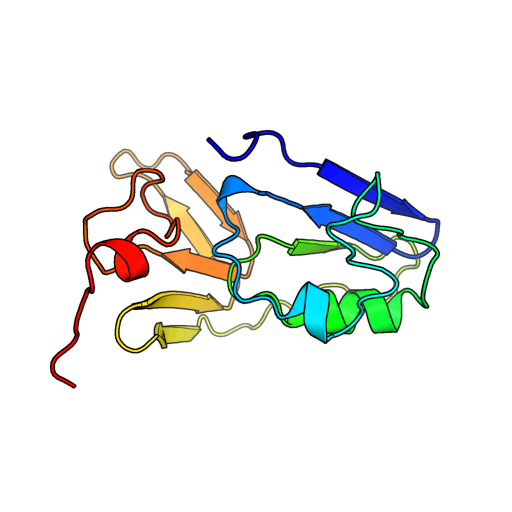1
ATOM 927 C CA . CYS A 1 121 ? -8.782 2.848 16.729 1.00 97.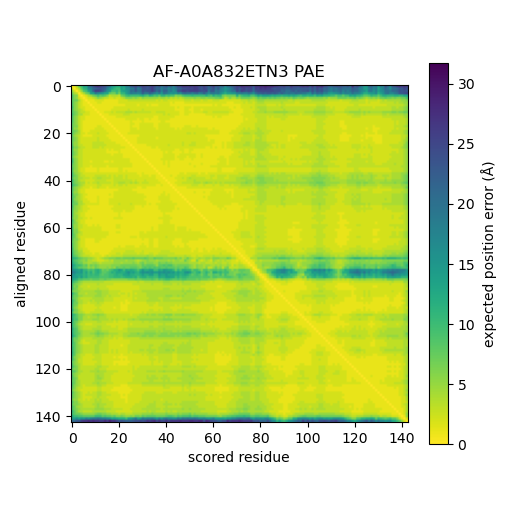69 121 CYS A CA 1
ATOM 928 C C . CYS A 1 121 ? -8.909 4.298 17.227 1.00 97.69 121 CYS A C 1
ATOM 930 O O . CYS A 1 121 ? -8.776 4.523 18.418 1.00 97.69 121 CYS A O 1
ATOM 932 N N . GLY A 1 122 ? -9.052 5.298 16.350 1.00 97.62 122 GLY A N 1
ATOM 933 C CA . GLY A 1 122 ? -9.182 6.719 16.729 1.00 97.62 122 GLY A CA 1
ATOM 934 C C . GLY A 1 122 ? -7.884 7.448 17.128 1.00 97.62 122 GLY A C 1
ATOM 935 O O . GLY A 1 122 ? -7.838 8.678 17.114 1.00 97.62 122 GLY A O 1
ATOM 936 N N . HIS A 1 123 ? -6.794 6.726 17.404 1.00 97.81 123 HIS A N 1
ATOM 937 C CA . HIS A 1 123 ? -5.556 7.299 17.962 1.00 97.81 123 HIS A CA 1
ATOM 938 C C . HIS A 1 123 ? -4.409 7.517 16.958 1.00 97.81 123 HIS A C 1
ATOM 940 O O . HIS A 1 123 ? -3.280 7.782 17.371 1.00 97.81 123 HIS A O 1
ATOM 946 N N . THR A 1 124 ? -4.639 7.392 15.647 1.00 97.44 124 THR A N 1
ATOM 947 C CA . THR A 1 124 ? -3.556 7.637 14.678 1.00 97.44 124 THR A CA 1
ATOM 948 C C . THR A 1 124 ? -3.094 9.100 14.675 1.00 97.44 124 THR A C 1
ATOM 950 O O . THR A 1 124 ? -3.897 10.028 14.785 1.00 97.44 124 THR A O 1
ATOM 953 N N . GLN A 1 125 ? -1.795 9.301 14.468 1.00 95.88 125 GLN A N 1
ATOM 954 C CA . GLN A 1 125 ? -1.168 10.592 14.183 1.00 95.88 125 GLN A CA 1
ATOM 955 C C . GLN A 1 125 ? -1.013 10.847 12.670 1.00 95.88 125 GLN A C 1
ATOM 957 O O . GLN A 1 125 ? -0.481 11.879 12.278 1.00 95.88 125 GLN A O 1
ATOM 962 N N . ASN A 1 126 ? -1.479 9.927 11.815 1.00 94.88 126 ASN A N 1
ATOM 963 C CA . ASN A 1 126 ? -1.407 10.008 10.353 1.00 94.88 126 ASN A CA 1
ATOM 964 C C . ASN A 1 126 ? -2.804 9.913 9.711 1.00 94.88 126 ASN A C 1
ATOM 966 O O . ASN A 1 126 ? -3.023 9.139 8.782 1.00 94.88 126 ASN A O 1
ATOM 970 N N . ARG A 1 127 ? -3.780 10.658 10.247 1.00 95.25 127 ARG A N 1
ATOM 971 C CA . ARG A 1 127 ? -5.181 10.586 9.801 1.00 95.25 127 ARG A CA 1
ATOM 972 C C . ARG A 1 127 ? -5.300 10.843 8.289 1.00 95.25 127 ARG A C 1
ATOM 974 O O . ARG A 1 127 ? -4.623 11.735 7.785 1.00 95.25 127 ARG A O 1
ATOM 981 N N . PRO A 1 128 ? -6.170 10.108 7.575 1.00 96.81 128 PRO A N 1
ATOM 982 C CA . PRO A 1 128 ? -7.067 9.046 8.058 1.00 96.81 128 PRO A CA 1
ATOM 983 C C . PRO A 1 128 ? -6.417 7.648 8.092 1.00 96.81 128 PRO A C 1
ATOM 985 O O . PRO A 1 128 ? -7.069 6.660 8.434 1.00 96.81 128 PRO A O 1
ATOM 988 N N . PHE A 1 129 ? -5.138 7.536 7.739 1.00 98.19 129 PHE A N 1
ATOM 989 C CA . PHE A 1 129 ? -4.432 6.267 7.617 1.00 98.19 129 PHE A CA 1
ATOM 990 C C . PHE A 1 129 ? -4.058 5.675 8.973 1.00 98.19 129 PHE A C 1
ATOM 992 O O . PHE A 1 129 ? -3.815 6.374 9.949 1.00 98.19 129 PHE A O 1
ATOM 999 N N . CYS A 1 130 ? -3.957 4.354 9.037 1.00 98.12 130 CYS A N 1
ATOM 1000 C CA . CYS A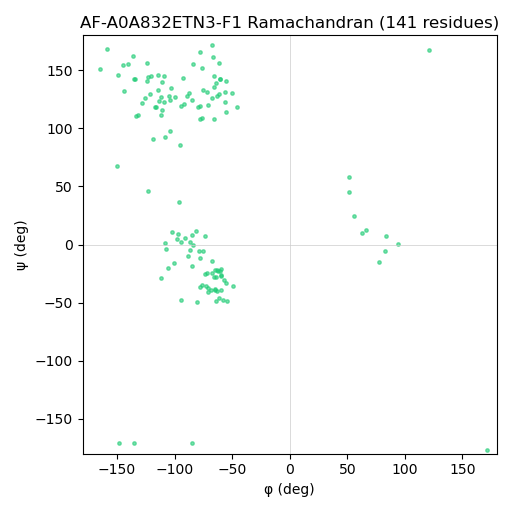 1 130 ? -3.380 3.673 10.182 1.00 98.12 130 CYS A CA 1
ATOM 1001 C C . CYS A 1 130 ? -1.849 3.814 10.183 1.00 98.12 130 CYS A C 1
ATOM 1003 O O . CYS A 1 130 ? -1.189 3.518 9.194 1.00 98.12 130 CYS A O 1
ATOM 1005 N N . ASP A 1 131 ? -1.271 4.160 11.333 1.00 96.88 131 ASP A N 1
ATOM 1006 C CA . ASP A 1 131 ? 0.184 4.238 11.565 1.00 96.88 131 ASP A CA 1
ATOM 1007 C C . ASP A 1 131 ? 0.728 3.107 12.462 1.00 96.88 131 ASP A C 1
ATOM 1009 O O . ASP A 1 131 ? 1.923 3.048 12.763 1.00 96.88 131 ASP A O 1
ATOM 1013 N N . GLY A 1 132 ? -0.149 2.196 12.893 1.00 96.69 132 GLY A N 1
ATOM 1014 C CA . GLY A 1 132 ? 0.173 1.099 13.808 1.00 96.69 132 GLY A CA 1
ATOM 1015 C C . GLY A 1 132 ? -0.082 1.395 15.290 1.00 96.69 132 GLY A C 1
ATOM 1016 O O . GLY A 1 132 ? 0.128 0.500 16.108 1.00 96.69 132 GLY A O 1
ATOM 1017 N N . THR A 1 133 ? -0.569 2.588 15.652 1.00 97.44 133 THR A N 1
ATOM 1018 C CA . THR A 1 133 ? -0.839 2.976 17.053 1.00 97.44 133 THR A CA 1
ATOM 1019 C C . THR A 1 133 ? -1.799 2.026 17.768 1.00 97.44 133 THR A C 1
ATOM 1021 O O . THR A 1 133 ? -1.606 1.785 18.954 1.00 97.44 133 THR A O 1
ATOM 1024 N N . HIS A 1 134 ? -2.740 1.392 17.056 1.00 97.38 134 HIS A N 1
ATOM 1025 C CA . HIS A 1 134 ? -3.646 0.373 17.612 1.00 97.38 134 HIS A CA 1
ATOM 1026 C C . HIS A 1 134 ? -2.920 -0.726 18.409 1.00 97.38 134 HIS A C 1
ATOM 1028 O O . HIS A 1 134 ? -3.419 -1.156 19.443 1.00 97.38 134 HIS A O 1
ATOM 1034 N N . LYS A 1 135 ? -1.711 -1.130 17.984 1.00 96.69 135 LYS A N 1
ATOM 1035 C CA . LYS A 1 135 ? -0.898 -2.115 18.715 1.00 96.69 135 LYS A CA 1
ATOM 1036 C C . LYS A 1 135 ? -0.385 -1.565 20.045 1.00 96.69 135 LYS A C 1
ATOM 1038 O O . LYS A 1 135 ? -0.337 -2.291 21.026 1.00 96.69 135 LYS A O 1
ATOM 1043 N N . LYS A 1 136 ? 0.014 -0.289 20.069 1.00 96.75 136 LYS A N 1
ATOM 1044 C CA . LYS A 1 136 ? 0.609 0.370 21.242 1.00 96.75 136 LYS A CA 1
ATOM 1045 C C . LYS A 1 136 ? -0.413 0.613 22.344 1.00 96.75 136 LYS A C 1
ATOM 1047 O O . LYS A 1 136 ? -0.081 0.490 23.511 1.00 96.75 136 LYS A O 1
ATOM 1052 N N . ILE A 1 137 ? -1.639 0.954 21.957 1.00 97.31 137 ILE A N 1
ATOM 1053 C CA . ILE A 1 137 ? -2.737 1.224 22.894 1.00 97.31 137 ILE A CA 1
ATOM 1054 C C . ILE A 1 137 ? -3.561 -0.025 23.219 1.00 97.31 137 ILE A C 1
ATOM 1056 O O . ILE A 1 137 ? -4.595 0.093 23.862 1.00 97.31 137 ILE A O 1
ATOM 1060 N N . ASN A 1 138 ? -3.141 -1.201 22.735 1.00 96.69 138 ASN A N 1
ATOM 1061 C CA . ASN A 1 138 ? -3.867 -2.454 22.917 1.00 96.69 138 ASN A CA 1
ATOM 1062 C C . ASN A 1 138 ? -5.353 -2.342 22.513 1.00 96.69 138 ASN A C 1
ATOM 1064 O O . ASN A 1 138 ? -6.228 -2.780 23.252 1.00 96.69 138 ASN A O 1
ATOM 1068 N N . PHE A 1 139 ? -5.639 -1.723 21.361 1.00 97.12 139 PHE A N 1
ATOM 1069 C CA . PHE A 1 139 ? -7.009 -1.588 20.857 1.00 97.12 139 PHE A CA 1
ATOM 1070 C C . PHE A 1 139 ? -7.654 -2.972 20.723 1.00 97.12 139 PHE A C 1
ATOM 1072 O O . PHE A 1 139 ? -7.037 -3.872 20.149 1.00 97.12 139 PHE A O 1
ATOM 1079 N N . ARG A 1 140 ? -8.877 -3.136 21.239 1.00 96.62 140 ARG A N 1
ATOM 1080 C CA . ARG A 1 140 ? -9.635 -4.387 21.169 1.00 96.62 140 ARG A CA 1
ATOM 1081 C C . ARG A 1 140 ? -10.997 -4.184 20.530 1.00 96.62 140 ARG A C 1
ATOM 1083 O O . ARG A 1 140 ? -11.641 -3.170 20.783 1.00 96.62 140 ARG A O 1
ATOM 1090 N N . THR A 1 141 ? -11.405 -5.152 19.719 1.00 91.38 141 THR A N 1
ATOM 1091 C CA . THR A 1 141 ? -12.769 -5.266 19.192 1.00 91.38 141 THR A CA 1
ATOM 1092 C C . THR A 1 141 ? -13.464 -6.452 19.843 1.00 91.38 141 THR A C 1
ATOM 1094 O O . THR A 1 141 ? -12.806 -7.420 20.219 1.00 91.38 141 THR A O 1
ATOM 1097 N N . THR A 1 142 ? -14.765 -6.323 20.084 1.00 76.94 142 THR A N 1
ATOM 1098 C CA . THR A 1 142 ? -15.584 -7.297 20.825 1.00 76.94 142 THR A CA 1
ATOM 1099 C C . THR A 1 142 ? -16.306 -8.255 19.884 1.00 76.94 142 THR A C 1
ATOM 1101 O O . THR A 1 142 ? -17.465 -8.574 20.127 1.00 76.94 142 THR A O 1
ATOM 1104 N N . ASP A 1 143 ? -15.651 -8.628 18.787 1.00 61.50 143 ASP A N 1
ATOM 1105 C CA . ASP A 1 143 ? -16.239 -9.504 17.770 1.00 61.50 143 ASP A CA 1
ATOM 1106 C C . ASP A 1 143 ? -16.541 -10.895 18.356 1.00 61.50 143 ASP A C 1
ATOM 1108 O O . ASP A 1 143 ? -15.676 -11.419 19.103 1.00 61.50 143 ASP A O 1
#

Foldseek 3Di:
DFPQDKDWDDDQFKIKIAGLLQDLPPVLLCVQCVQQQPPVDVVRGPPPSDDRVSNQVSLVPRQAVRIAMDTNVPPDGDDADPDWDWDDDFLAFIKIAHFDFDADPVRHTPDTDGIRTADPQPPDPSPRGDNNCSVVVVRGDPD

Nearest PDB structures (foldseek):
  3tbm-assembly1_B  TM=9.479E-01  e=7.476E-05  Ralstonia pseudosolanacearum GMI1000
  3kdk-assembly1_B  TM=4.024E-01  e=7.311E+00  Bacillus subtilis
  8adl-assembly1_J  TM=1.501E-01  e=4.700E+00  Saccharomyces cerevisiae

Solvent-accessible surface area (backbone atoms only — not comparable to full-atom values): 8211 Å² total; per-residue (Å²): 129,73,65,82,64,66,45,80,42,70,60,84,50,32,35,42,37,38,34,51,67,40,43,56,74,87,51,45,42,46,73,65,38,46,74,29,35,26,91,88,44,87,66,38,63,37,69,82,59,57,57,54,66,62,50,50,56,30,38,67,58,40,64,27,42,17,37,44,61,45,33,80,63,73,52,91,51,78,78,75,49,94,62,74,46,76,43,81,39,86,46,46,34,36,33,35,40,19,75,44,75,43,62,45,99,86,65,49,77,74,50,73,48,48,35,32,31,32,49,63,70,82,69,46,93,49,75,69,32,26,54,48,46,36,69,78,71,63,42,77,67,92,122

Sequence (143 aa):
MKSGVSKEYRNDRIVVRWEPRLCIHTGNCLRGLPQVFNLSARPWISINAADADKIAEVVMTCPTGALTYERPDSAPSESKTEVVKITERPNGPLFVEGPVKIVAANGAVIKEGNRFSLCRCGHTQNRPFCDGTHKKINFRTTD

Secondary structure (DSSP, 8-state):
------EEEE-SS-EEEE-GGG-----HHHHH-TTTB-TTSSSSB-TTSS-HHHHHHHHHT-TTSSEEEE-TTS---S---SS-EEEEPTTSPEEEEEEEEEE-TTS-EEEEEEEEEE--SS--SSTTB--SHHHHTT-----